Protein AF-A0A5C6XXA4-F1 (afdb_monomer)

Radius of gyration: 19.19 Å; Cα contacts (8 Å, |Δi|>4): 287; chains: 1; bounding box: 46×36×44 Å

pLDDT: mean 94.82, std 7.12, range [43.72, 98.75]

Solvent-accessible surface area (backbone atoms only — not comparable to full-atom values): 9334 Å² total; per-residue (Å²): 130,96,73,88,69,80,83,57,96,41,69,28,50,41,44,38,47,48,54,43,51,53,20,62,75,65,58,28,40,47,59,69,53,32,41,74,72,47,49,52,44,72,42,79,44,78,46,73,77,97,53,84,47,73,40,53,28,49,64,66,58,37,51,52,43,49,50,56,45,59,71,68,68,41,54,63,67,85,43,42,66,84,50,65,46,84,90,17,46,63,29,61,70,66,66,54,77,65,44,73,40,41,30,40,69,60,85,41,33,39,41,53,45,78,58,41,38,50,23,34,34,35,38,28,50,97,90,40,79,79,45,76,35,82,49,56,63,49,74,52,97,72,73,56,94,82,47,43,40,28,38,25,26,42,63,57,54,73,46,78,34,54,74,101

Foldseek 3Di:
DPDPDDDDPDPLLVLLVVQLVVCVVVLALCLVVSVVVVSLPADWDWDQDVHTDTRGHDNVSSVVSNCSSVVSVRYHDQFDCNLDDPLLVVLLVVVDDWDAEAWEDDWQKIAGPDTPQFSWKFKDDPNRTPDIGRDRIDGDPGDDPRIWMWGAHGNGDTDTHHYD

Secondary structure (DSSP, 8-state):
----SPPPSSHHHHHHHHHHHHHHHHTS--HHHHHHTTTTS-EEEEEESSSEEEEEE-HHHHHHHHHHHHTTTPPPPSS-GGG--GGGHHHHHH-PPPB--EEEEETTEEEEES-BS-SEEEEEETTEEEEEESSSEEE-S---TT-EEEEE-TT--EEEEEE-

Structure (mmCIF, N/CA/C/O backbone):
data_AF-A0A5C6XXA4-F1
#
_entry.id   AF-A0A5C6XXA4-F1
#
loop_
_atom_site.group_PDB
_atom_site.id
_atom_site.type_symbol
_atom_site.label_atom_id
_atom_site.label_alt_id
_atom_site.label_comp_id
_atom_site.label_asym_id
_atom_site.label_entity_id
_atom_site.label_seq_id
_atom_site.pdbx_PDB_ins_code
_atom_site.Cartn_x
_atom_site.Cartn_y
_atom_site.Cartn_z
_atom_site.occupancy
_atom_site.B_iso_or_equiv
_atom_site.auth_seq_id
_atom_site.auth_comp_id
_atom_site.auth_asym_id
_atom_site.auth_atom_id
_atom_site.pdbx_PDB_model_num
ATOM 1 N N . MET A 1 1 ? 28.935 -13.054 -11.564 1.00 43.72 1 MET A N 1
ATOM 2 C CA . MET A 1 1 ? 28.685 -11.639 -11.912 1.00 43.72 1 MET A CA 1
ATOM 3 C C . MET A 1 1 ? 27.326 -11.270 -11.327 1.00 43.72 1 MET A C 1
ATOM 5 O O . MET A 1 1 ? 26.375 -11.968 -11.632 1.00 43.72 1 MET A O 1
ATOM 9 N N . ILE A 1 2 ? 27.254 -10.303 -10.401 1.00 52.97 2 ILE A N 1
ATOM 10 C CA . ILE A 1 2 ? 26.027 -9.994 -9.622 1.00 52.97 2 ILE A CA 1
ATOM 11 C C . ILE A 1 2 ? 25.106 -8.998 -10.360 1.00 52.97 2 ILE A C 1
ATOM 13 O O . ILE A 1 2 ? 23.902 -8.998 -10.134 1.00 52.97 2 ILE A O 1
ATOM 17 N N . ARG A 1 3 ? 25.644 -8.194 -11.292 1.00 58.34 3 ARG A N 1
ATOM 18 C CA . ARG A 1 3 ? 24.861 -7.354 -12.214 1.00 58.34 3 ARG A CA 1
ATOM 19 C C . ARG A 1 3 ? 24.940 -7.920 -13.621 1.00 58.34 3 ARG A C 1
ATOM 21 O O . ARG A 1 3 ? 26.032 -7.967 -14.171 1.00 58.34 3 ARG A O 1
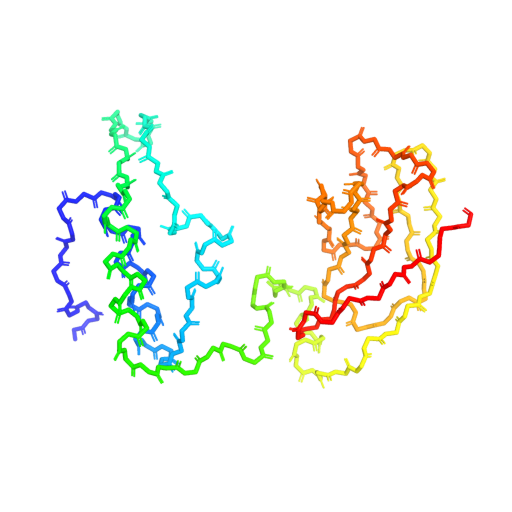ATOM 28 N N . VAL A 1 4 ? 23.808 -8.340 -14.174 1.00 79.06 4 VAL A N 1
ATOM 29 C CA . VAL A 1 4 ? 23.701 -8.822 -15.563 1.00 79.06 4 VAL A CA 1
ATOM 30 C C . VAL A 1 4 ? 23.041 -7.806 -16.501 1.00 79.06 4 VAL A C 1
ATOM 32 O O . VAL A 1 4 ? 23.159 -7.955 -17.710 1.00 79.06 4 VAL A O 1
ATOM 35 N N . ASN A 1 5 ? 22.414 -6.7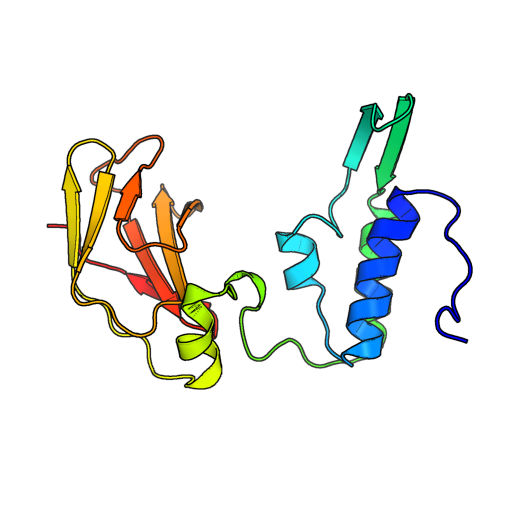58 -15.954 1.00 77.50 5 ASN A N 1
ATOM 36 C CA . ASN A 1 5 ? 21.793 -5.681 -16.726 1.00 77.50 5 ASN A CA 1
ATOM 37 C C . ASN A 1 5 ? 22.748 -4.489 -16.852 1.00 77.50 5 ASN A C 1
ATOM 39 O O . ASN A 1 5 ? 23.501 -4.186 -15.919 1.00 77.50 5 ASN A O 1
ATOM 43 N N . GLU A 1 6 ? 22.693 -3.806 -17.995 1.00 83.12 6 GLU A N 1
ATOM 44 C CA . GLU A 1 6 ? 23.399 -2.542 -18.201 1.00 83.12 6 GLU A CA 1
ATOM 45 C C . GLU A 1 6 ? 22.879 -1.456 -17.250 1.00 83.12 6 GLU A C 1
ATOM 47 O O . GLU A 1 6 ? 21.736 -1.496 -16.791 1.00 83.12 6 GLU A O 1
ATOM 52 N N . ASN A 1 7 ? 23.728 -0.473 -16.944 1.00 83.38 7 ASN A N 1
ATOM 53 C CA . ASN A 1 7 ? 23.310 0.668 -16.138 1.00 83.38 7 ASN A CA 1
ATOM 54 C C . ASN A 1 7 ? 22.348 1.546 -16.954 1.00 83.38 7 ASN A C 1
ATOM 56 O O . ASN A 1 7 ? 22.729 2.000 -18.035 1.00 83.38 7 ASN A O 1
ATOM 60 N N . PRO A 1 8 ? 21.142 1.841 -16.440 1.00 84.75 8 PRO A N 1
ATOM 61 C CA . PRO A 1 8 ? 20.217 2.732 -17.124 1.00 84.75 8 PRO A CA 1
ATOM 62 C C . PRO A 1 8 ? 20.790 4.142 -17.282 1.00 84.75 8 PRO A C 1
ATOM 64 O O . PRO A 1 8 ? 21.564 4.615 -16.450 1.00 84.75 8 PRO A O 1
ATOM 67 N N . ALA A 1 9 ? 20.372 4.830 -18.344 1.00 86.00 9 ALA A N 1
ATOM 68 C CA . ALA A 1 9 ? 20.908 6.139 -18.719 1.00 86.00 9 ALA A CA 1
ATOM 69 C C . ALA A 1 9 ? 20.506 7.292 -17.774 1.00 86.00 9 ALA A C 1
ATOM 71 O O . ALA A 1 9 ? 21.061 8.383 -17.879 1.00 86.00 9 ALA A O 1
ATOM 72 N N . SER A 1 10 ? 19.540 7.082 -16.871 1.00 89.62 10 SER A N 1
ATOM 73 C CA . SER A 1 10 ? 19.072 8.093 -15.916 1.00 89.62 10 SER A C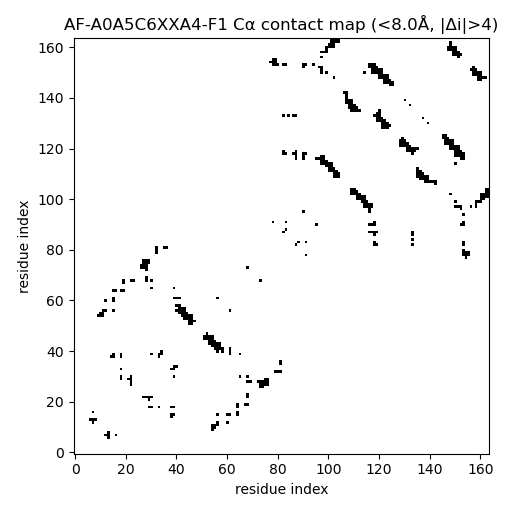A 1
ATOM 74 C C . SER A 1 10 ? 18.587 7.469 -14.605 1.00 89.62 10 SER A C 1
ATOM 76 O O . SER A 1 10 ? 18.204 6.297 -14.567 1.00 89.62 10 SER A O 1
ATOM 78 N N . SER A 1 11 ? 18.541 8.265 -13.532 1.00 89.81 11 SER A N 1
ATOM 79 C CA . SER A 1 11 ? 18.016 7.836 -12.226 1.00 89.81 11 SER A CA 1
ATOM 80 C C . SER A 1 11 ? 16.546 7.415 -12.295 1.00 89.81 11 SER A C 1
ATOM 82 O O . SER A 1 11 ? 16.170 6.412 -11.695 1.00 89.81 11 SER A O 1
ATOM 84 N N . GLY A 1 12 ? 15.723 8.117 -13.083 1.00 92.12 12 GLY A N 1
ATOM 85 C CA . GLY A 1 12 ? 14.329 7.725 -13.310 1.00 92.12 12 GLY A CA 1
ATOM 86 C C . GLY A 1 12 ? 14.209 6.380 -14.034 1.00 92.12 12 GLY A C 1
ATOM 87 O O . GLY A 1 12 ? 13.388 5.544 -13.661 1.00 92.12 12 GLY A O 1
ATOM 88 N N . ALA A 1 13 ? 15.073 6.119 -15.022 1.00 92.50 13 ALA A N 1
ATOM 89 C CA . ALA A 1 13 ? 15.115 4.819 -15.692 1.00 92.50 13 ALA A CA 1
ATOM 90 C C . ALA A 1 13 ? 15.591 3.714 -14.742 1.00 92.50 13 ALA A C 1
ATOM 92 O O . ALA A 1 13 ? 15.032 2.621 -14.749 1.00 92.50 13 ALA A O 1
ATOM 93 N N . ALA A 1 14 ? 16.565 4.005 -13.877 1.00 92.44 14 ALA A N 1
ATOM 94 C CA . ALA A 1 14 ? 17.026 3.072 -12.855 1.00 92.44 14 ALA A CA 1
ATOM 95 C C . ALA A 1 14 ? 15.942 2.728 -11.824 1.00 92.44 14 ALA A C 1
ATOM 97 O O . ALA A 1 14 ? 15.819 1.563 -11.449 1.00 92.44 14 ALA A O 1
ATOM 98 N N . GLN A 1 15 ? 15.129 3.704 -11.410 1.00 93.88 15 GLN A N 1
ATOM 99 C CA . GLN A 1 15 ? 13.999 3.487 -10.505 1.00 93.88 15 GLN A CA 1
ATOM 100 C C . GLN A 1 15 ? 12.991 2.493 -11.098 1.00 93.88 15 GLN A C 1
ATOM 102 O O . GLN A 1 15 ? 12.625 1.510 -10.458 1.00 93.88 15 GLN A O 1
ATOM 107 N N . VAL A 1 16 ? 12.575 2.711 -12.343 1.00 95.50 16 VAL A N 1
ATOM 108 C CA . VAL A 1 16 ? 11.610 1.837 -13.019 1.00 95.50 16 VAL A CA 1
ATOM 109 C C . VAL A 1 16 ? 12.208 0.453 -13.316 1.00 95.50 16 VAL A C 1
ATOM 111 O O . VAL A 1 16 ? 11.549 -0.571 -13.129 1.00 95.50 16 VAL A O 1
ATOM 114 N N . GLU A 1 17 ? 13.480 0.395 -13.718 1.00 94.81 17 GLU A N 1
ATOM 115 C CA . GLU A 1 17 ? 14.185 -0.863 -13.983 1.00 94.81 17 GLU A CA 1
ATOM 116 C C . GLU A 1 17 ? 14.329 -1.721 -12.718 1.00 94.81 17 GLU A C 1
ATOM 118 O O . GLU A 1 17 ? 14.201 -2.944 -12.780 1.00 94.81 17 GLU A O 1
ATOM 123 N N . PHE A 1 18 ? 14.514 -1.100 -11.550 1.00 95.50 18 PHE A N 1
ATOM 124 C CA . PHE A 1 18 ? 14.545 -1.814 -10.275 1.00 95.50 18 PHE A CA 1
ATOM 125 C C . PHE A 1 18 ? 13.246 -2.596 -10.021 1.00 95.50 18 PHE A C 1
ATOM 127 O O . PHE A 1 18 ? 13.303 -3.763 -9.632 1.00 95.50 18 PHE A O 1
ATOM 134 N N . ALA A 1 19 ? 12.083 -2.006 -10.320 1.00 96.50 19 ALA A N 1
ATOM 135 C CA . ALA A 1 19 ? 10.794 -2.683 -10.174 1.00 96.50 19 ALA A CA 1
ATOM 136 C C . ALA A 1 19 ? 10.677 -3.925 -11.079 1.00 96.50 19 ALA A C 1
ATOM 138 O O . ALA A 1 19 ? 10.190 -4.976 -10.643 1.00 96.50 19 ALA A O 1
ATOM 139 N N . LYS A 1 20 ? 11.179 -3.833 -12.320 1.00 96.25 20 LYS A N 1
ATOM 140 C CA . LYS A 1 20 ? 11.233 -4.962 -13.263 1.00 96.25 20 LYS A CA 1
ATOM 141 C C . LYS A 1 20 ? 12.144 -6.075 -12.749 1.00 96.25 20 LYS A C 1
ATOM 143 O O . LYS A 1 20 ? 11.712 -7.220 -12.667 1.00 96.25 20 LYS A O 1
ATOM 148 N N . ILE A 1 21 ? 13.364 -5.731 -12.329 1.00 95.31 21 ILE A N 1
ATOM 149 C CA . ILE A 1 21 ? 14.348 -6.689 -11.801 1.00 95.31 21 ILE A CA 1
ATOM 150 C C . ILE A 1 21 ? 13.796 -7.427 -10.580 1.00 95.31 21 ILE A C 1
ATOM 152 O O . ILE A 1 21 ? 13.896 -8.650 -10.504 1.00 95.31 21 ILE A O 1
ATOM 156 N N . CYS A 1 22 ? 13.197 -6.708 -9.628 1.00 96.12 22 CYS A N 1
ATOM 157 C CA . CYS A 1 22 ? 12.595 -7.329 -8.451 1.00 96.12 22 CYS A CA 1
ATOM 158 C C . CYS A 1 22 ? 11.476 -8.304 -8.830 1.00 96.12 22 CYS A C 1
ATOM 160 O O . CYS A 1 22 ? 11.417 -9.397 -8.268 1.00 96.12 22 CYS A O 1
ATOM 162 N N . SER A 1 23 ? 10.630 -7.935 -9.796 1.00 97.44 23 SER A N 1
ATOM 163 C CA . SER A 1 23 ? 9.543 -8.793 -10.281 1.00 97.44 23 SER A CA 1
ATOM 164 C C . SER A 1 23 ? 10.072 -10.052 -10.975 1.00 97.44 23 SER A C 1
ATOM 166 O O . SER A 1 23 ? 9.588 -11.149 -10.705 1.00 97.44 23 SER A O 1
ATOM 168 N N . ASP A 1 24 ? 11.109 -9.919 -11.807 1.00 95.94 24 ASP A N 1
ATOM 169 C CA . ASP A 1 24 ? 11.747 -11.046 -12.496 1.00 95.94 24 ASP A CA 1
ATOM 170 C C . ASP A 1 24 ? 12.446 -12.007 -11.524 1.00 95.94 24 ASP A C 1
ATOM 172 O O . ASP A 1 24 ? 12.273 -13.220 -11.629 1.00 95.94 24 ASP A O 1
ATOM 176 N N . ILE A 1 25 ? 13.194 -11.490 -10.543 1.00 95.00 25 ILE A N 1
ATOM 177 C CA . ILE A 1 25 ? 13.882 -12.324 -9.542 1.00 95.00 25 ILE A CA 1
ATOM 178 C C . ILE A 1 25 ? 12.876 -13.053 -8.649 1.00 95.00 25 ILE A C 1
ATOM 180 O O . ILE A 1 25 ? 13.057 -14.233 -8.352 1.00 95.00 25 ILE A O 1
ATOM 184 N N . ALA A 1 26 ? 11.822 -12.361 -8.214 1.00 95.81 26 ALA A N 1
ATOM 185 C CA . ALA A 1 26 ? 10.776 -12.954 -7.388 1.00 95.81 26 ALA A CA 1
ATOM 186 C C . ALA A 1 26 ? 9.799 -13.830 -8.190 1.00 95.81 26 ALA A C 1
ATOM 188 O O . ALA A 1 26 ? 8.958 -14.493 -7.584 1.00 95.81 26 ALA A O 1
ATOM 189 N N . GLN A 1 27 ? 9.864 -13.792 -9.528 1.00 97.38 27 GLN A N 1
ATOM 190 C CA . GLN A 1 27 ? 8.870 -14.371 -10.438 1.00 97.38 27 GLN A CA 1
ATOM 191 C C . GLN A 1 27 ? 7.436 -14.022 -10.010 1.00 97.38 27 GLN A C 1
ATOM 193 O O . GLN A 1 27 ? 6.555 -14.877 -9.940 1.00 97.38 27 GLN A O 1
ATOM 198 N N . THR A 1 28 ? 7.236 -12.757 -9.640 1.00 98.06 28 THR A N 1
ATOM 199 C CA . THR A 1 28 ? 6.012 -12.237 -9.024 1.00 98.06 28 THR A CA 1
ATOM 200 C C . THR A 1 28 ? 5.698 -10.877 -9.633 1.00 98.06 28 THR A C 1
ATOM 202 O O . THR A 1 28 ? 6.594 -10.053 -9.798 1.00 98.06 28 THR A O 1
ATOM 205 N N . ASP A 1 29 ? 4.431 -10.619 -9.943 1.00 98.31 29 ASP A N 1
ATOM 206 C CA . ASP A 1 29 ? 3.978 -9.306 -10.398 1.00 98.31 29 ASP A CA 1
ATOM 207 C C . ASP A 1 29 ? 3.919 -8.331 -9.209 1.00 98.31 29 ASP A C 1
ATOM 209 O O . ASP A 1 29 ? 2.958 -8.314 -8.437 1.00 98.31 29 ASP A O 1
ATOM 213 N N . LEU A 1 30 ? 4.974 -7.530 -9.041 1.00 98.06 30 LEU A N 1
ATOM 214 C CA . LEU A 1 30 ? 5.099 -6.552 -7.960 1.00 98.06 30 LEU A CA 1
ATOM 215 C C . LEU A 1 30 ? 4.600 -5.150 -8.350 1.00 98.06 30 LEU A C 1
ATOM 217 O O . LEU A 1 30 ? 4.910 -4.193 -7.635 1.00 98.06 30 LEU A O 1
ATOM 221 N N . THR A 1 31 ? 3.841 -4.984 -9.444 1.00 97.88 31 THR A N 1
ATOM 222 C CA . THR A 1 31 ? 3.449 -3.641 -9.915 1.00 97.88 31 THR A CA 1
ATOM 223 C C . THR A 1 31 ? 2.704 -2.849 -8.850 1.00 97.88 31 THR A C 1
ATOM 225 O O . THR A 1 31 ? 3.066 -1.706 -8.589 1.00 97.88 31 THR A O 1
ATOM 228 N N . ASP A 1 32 ? 1.720 -3.456 -8.180 1.00 96.25 32 ASP A N 1
ATOM 229 C CA . ASP A 1 32 ? 0.905 -2.768 -7.167 1.00 96.25 32 ASP A CA 1
ATOM 230 C C . ASP A 1 32 ? 1.778 -2.268 -6.001 1.00 96.25 32 ASP A C 1
ATOM 232 O O . ASP A 1 32 ? 1.638 -1.134 -5.550 1.00 96.25 32 ASP A O 1
ATOM 236 N N . PHE A 1 33 ? 2.743 -3.085 -5.564 1.00 97.25 33 PHE A N 1
ATOM 237 C CA . PHE A 1 33 ? 3.691 -2.715 -4.512 1.00 97.25 33 PHE A CA 1
ATOM 238 C C . PHE A 1 33 ? 4.549 -1.512 -4.925 1.00 97.25 33 PHE A C 1
ATOM 240 O O . PHE A 1 33 ? 4.689 -0.555 -4.166 1.00 97.25 33 PHE A O 1
ATOM 247 N N . PHE A 1 34 ? 5.110 -1.529 -6.135 1.00 97.81 34 PHE A N 1
ATOM 248 C CA . PHE A 1 34 ? 5.962 -0.439 -6.613 1.00 97.81 34 PHE A CA 1
ATOM 249 C C . PHE A 1 34 ? 5.181 0.828 -6.992 1.00 97.81 34 PHE A C 1
ATOM 251 O O . PHE A 1 34 ? 5.751 1.919 -6.956 1.00 97.81 34 PHE A O 1
ATOM 258 N N . ILE A 1 35 ? 3.886 0.722 -7.301 1.00 96.75 35 ILE A N 1
ATOM 259 C CA . ILE A 1 35 ? 2.986 1.877 -7.421 1.00 96.75 35 ILE A CA 1
ATOM 260 C C . ILE A 1 35 ? 2.769 2.518 -6.045 1.00 96.75 35 ILE A C 1
ATOM 262 O O . ILE A 1 35 ? 2.920 3.737 -5.909 1.00 96.75 35 ILE A O 1
ATOM 266 N N . ASP A 1 36 ? 2.477 1.720 -5.015 1.00 94.56 36 ASP A N 1
ATOM 267 C CA . ASP A 1 36 ? 2.277 2.212 -3.646 1.00 94.56 36 ASP A CA 1
ATOM 268 C C . ASP A 1 36 ? 3.534 2.925 -3.122 1.00 94.56 36 ASP A C 1
ATOM 270 O O . ASP A 1 36 ? 3.445 4.042 -2.611 1.00 94.56 36 ASP A O 1
ATOM 274 N N . TRP A 1 37 ? 4.715 2.345 -3.363 1.00 95.38 37 TRP A N 1
ATOM 275 C CA . TRP A 1 37 ? 6.016 2.929 -3.008 1.00 95.38 37 TRP A CA 1
ATOM 276 C C . TRP A 1 37 ? 6.498 4.052 -3.940 1.00 95.38 37 TRP A C 1
ATOM 278 O O . TRP A 1 37 ? 7.547 4.642 -3.696 1.00 95.38 37 TRP A O 1
ATOM 288 N N . GLY A 1 38 ? 5.755 4.365 -5.005 1.00 95.44 38 GLY A N 1
ATOM 289 C CA . GLY A 1 38 ? 6.040 5.486 -5.906 1.00 95.44 38 GLY A CA 1
ATOM 290 C C . GLY A 1 38 ? 7.123 5.246 -6.960 1.00 95.44 38 GLY A C 1
ATOM 291 O O . GLY A 1 38 ? 7.429 6.154 -7.726 1.00 95.44 38 GLY A O 1
ATOM 292 N N . PHE A 1 39 ? 7.658 4.028 -7.063 1.00 96.19 39 PHE A N 1
ATOM 293 C CA . PHE A 1 39 ? 8.637 3.659 -8.091 1.00 96.19 39 PHE A CA 1
ATOM 294 C C . PHE A 1 39 ? 8.035 3.708 -9.500 1.00 96.19 39 PHE A C 1
ATOM 296 O O . PHE A 1 39 ? 8.710 4.106 -10.448 1.00 96.19 39 PHE A O 1
ATOM 303 N N . LEU A 1 40 ? 6.759 3.336 -9.620 1.00 97.12 40 LEU A N 1
ATOM 304 C CA . LEU A 1 40 ? 5.985 3.335 -10.863 1.00 97.12 40 LEU A CA 1
ATOM 305 C C . LEU A 1 40 ? 4.968 4.488 -10.883 1.00 97.12 40 LEU A C 1
ATOM 307 O O . LEU A 1 40 ? 3.787 4.293 -11.160 1.00 97.12 40 LEU A O 1
ATOM 311 N N . LYS A 1 41 ? 5.423 5.697 -10.538 1.00 95.56 41 LYS A N 1
ATOM 312 C CA . LYS A 1 41 ? 4.645 6.938 -10.641 1.00 95.56 41 LYS A CA 1
ATOM 313 C C . LYS A 1 41 ? 5.407 7.966 -11.467 1.00 95.56 41 LYS A C 1
ATOM 315 O O . LYS A 1 41 ? 6.633 8.034 -11.408 1.00 95.56 41 LYS A O 1
ATOM 320 N N . VAL A 1 42 ? 4.663 8.771 -12.225 1.00 96.88 42 VAL A N 1
ATOM 321 C CA . VAL A 1 42 ? 5.230 9.884 -12.991 1.00 96.88 42 VAL A CA 1
ATOM 322 C C . VAL A 1 42 ? 5.830 10.900 -12.029 1.00 96.88 42 VAL A C 1
ATOM 324 O O . VAL A 1 42 ? 5.178 11.317 -11.070 1.00 96.88 42 VAL A O 1
ATOM 327 N N . VAL A 1 43 ? 7.061 11.316 -12.306 1.00 94.81 43 VAL A N 1
ATOM 328 C CA . VAL A 1 43 ? 7.746 12.365 -11.553 1.00 94.81 43 VAL A CA 1
ATOM 329 C C . VAL A 1 43 ? 8.585 13.197 -12.505 1.00 94.81 43 VAL A C 1
ATOM 331 O O . VAL A 1 43 ? 9.179 12.672 -13.439 1.00 94.81 43 VAL A O 1
ATOM 334 N N . ASN A 1 44 ? 8.636 14.498 -12.261 1.00 94.81 44 ASN A N 1
ATOM 335 C CA . ASN A 1 44 ? 9.610 15.388 -12.866 1.00 94.81 44 ASN A CA 1
ATOM 336 C C . ASN A 1 44 ? 9.999 16.403 -11.796 1.00 94.81 44 ASN A C 1
ATOM 338 O O . ASN A 1 44 ? 9.224 17.311 -11.494 1.00 94.81 44 ASN A O 1
ATOM 342 N N . ALA A 1 45 ? 11.143 16.172 -11.163 1.00 91.75 45 ALA A N 1
ATOM 343 C CA . ALA A 1 45 ? 11.590 16.957 -10.028 1.00 91.75 45 ALA A CA 1
ATOM 344 C C . ALA A 1 45 ? 13.099 17.169 -10.079 1.00 91.75 45 ALA A C 1
ATOM 346 O O . ALA A 1 45 ? 13.865 16.240 -10.347 1.00 91.75 45 ALA A O 1
ATOM 347 N N . ASP A 1 46 ? 13.509 18.391 -9.761 1.00 92.12 46 ASP A N 1
ATOM 348 C CA . ASP A 1 46 ? 14.904 18.698 -9.493 1.00 92.12 46 ASP A CA 1
ATOM 349 C C . ASP A 1 46 ? 15.236 18.291 -8.058 1.00 92.12 46 ASP A C 1
ATOM 351 O O . ASP A 1 46 ? 14.474 18.556 -7.125 1.00 92.12 46 ASP A O 1
ATOM 355 N N . LEU A 1 47 ? 16.376 17.633 -7.890 1.00 88.31 47 LEU A N 1
ATOM 356 C CA . LEU A 1 47 ? 16.899 17.179 -6.612 1.00 88.31 47 LEU A CA 1
ATOM 357 C C . LEU A 1 47 ? 18.351 17.621 -6.481 1.00 88.31 47 LEU A C 1
ATOM 359 O O . LEU A 1 47 ? 19.098 17.637 -7.457 1.00 88.31 47 LEU A O 1
ATOM 363 N N . ASP A 1 48 ? 18.744 17.955 -5.260 1.00 88.38 48 ASP A N 1
ATOM 364 C CA . ASP A 1 48 ? 20.132 18.220 -4.903 1.00 88.38 48 ASP A CA 1
ATOM 365 C C . ASP A 1 48 ? 20.553 17.199 -3.845 1.00 88.38 48 ASP A C 1
ATOM 367 O O . ASP A 1 48 ? 20.356 17.395 -2.647 1.00 88.38 48 ASP A O 1
ATOM 371 N N . ASP A 1 49 ? 21.044 16.056 -4.320 1.00 84.19 49 ASP A N 1
ATOM 372 C CA . ASP A 1 49 ? 21.504 14.937 -3.494 1.00 84.19 49 ASP A CA 1
ATOM 373 C C . ASP A 1 49 ? 22.949 14.621 -3.887 1.00 84.19 49 ASP A C 1
ATOM 375 O O . ASP A 1 49 ? 23.224 13.789 -4.751 1.00 84.19 49 ASP A O 1
ATOM 379 N N . TYR A 1 50 ? 23.877 15.382 -3.298 1.00 85.94 50 TYR A N 1
ATOM 380 C CA . TYR A 1 50 ? 25.296 15.452 -3.680 1.00 85.94 50 TYR A CA 1
ATOM 381 C C . TYR A 1 50 ? 25.552 16.070 -5.067 1.00 85.94 50 TYR A C 1
ATOM 383 O O . TYR A 1 50 ? 26.572 15.791 -5.704 1.00 85.94 50 TYR A O 1
ATOM 391 N N . GLY A 1 51 ? 24.649 16.946 -5.513 1.00 84.75 51 GLY A N 1
ATOM 392 C CA . GLY A 1 51 ? 24.717 17.666 -6.777 1.00 84.75 51 GLY A CA 1
ATOM 393 C C . GLY A 1 51 ? 23.331 17.857 -7.385 1.00 84.75 51 GLY A C 1
ATOM 394 O O . GLY A 1 51 ? 22.458 16.997 -7.256 1.00 84.75 51 GLY A O 1
ATOM 395 N N . GLN A 1 52 ? 23.144 18.971 -8.092 1.00 85.81 52 GLN A N 1
ATOM 396 C CA . GLN A 1 52 ? 21.877 19.259 -8.751 1.00 85.81 52 GLN A CA 1
ATOM 397 C C . GLN A 1 52 ? 21.654 18.313 -9.937 1.00 85.81 52 GLN A C 1
ATOM 399 O O . GLN A 1 52 ? 22.454 18.256 -10.874 1.00 85.81 52 GLN A O 1
ATOM 404 N N . GLY A 1 53 ? 20.544 17.589 -9.903 1.00 85.38 53 GLY A N 1
ATOM 405 C CA . GLY A 1 53 ? 20.105 16.683 -10.951 1.00 85.38 53 GLY A CA 1
ATOM 406 C C . GLY A 1 53 ? 18.589 16.708 -11.100 1.00 85.38 53 GLY A C 1
ATOM 407 O O . GLY A 1 53 ? 17.872 17.228 -10.253 1.00 85.38 53 GLY A O 1
ATOM 408 N N . ASN A 1 54 ? 18.097 16.132 -12.191 1.00 88.50 54 ASN A N 1
ATOM 409 C CA . ASN A 1 54 ? 16.669 15.993 -12.445 1.00 88.50 54 ASN A CA 1
ATOM 410 C C . ASN A 1 54 ? 16.300 14.506 -12.445 1.00 88.50 54 ASN A C 1
ATOM 412 O O . ASN A 1 54 ? 16.926 13.701 -13.142 1.00 88.50 54 ASN A O 1
ATOM 416 N N . ILE A 1 55 ? 15.286 14.136 -11.662 1.00 90.44 55 ILE A N 1
ATOM 417 C CA . ILE A 1 55 ? 14.638 12.832 -11.771 1.00 90.44 55 ILE A CA 1
ATOM 418 C C . ILE A 1 55 ? 13.368 13.013 -12.586 1.00 90.44 55 ILE A C 1
ATOM 420 O O . ILE A 1 55 ? 12.397 13.624 -12.138 1.00 90.44 55 ILE A O 1
ATOM 424 N N . ASN A 1 56 ? 13.388 12.418 -13.775 1.00 94.75 56 ASN A N 1
ATOM 425 C CA . ASN A 1 56 ? 12.247 12.341 -14.667 1.00 94.75 56 ASN A CA 1
ATOM 426 C C . ASN A 1 56 ? 11.860 10.875 -14.892 1.00 94.75 56 ASN A C 1
ATOM 428 O O . ASN A 1 56 ? 12.643 10.092 -15.436 1.00 94.75 56 ASN A O 1
ATOM 432 N N . VAL A 1 57 ? 10.647 10.521 -14.481 1.00 96.56 57 VAL A N 1
ATOM 433 C CA . VAL A 1 57 ? 9.967 9.268 -14.812 1.00 96.56 57 VAL A CA 1
ATOM 434 C C . VAL A 1 57 ? 8.727 9.647 -15.604 1.00 96.56 57 VAL A C 1
ATOM 436 O O . VAL A 1 57 ? 7.799 10.253 -15.071 1.00 96.56 57 VAL A O 1
ATOM 439 N N . THR A 1 58 ? 8.717 9.309 -16.889 1.00 97.06 58 THR A N 1
ATOM 440 C CA . THR A 1 58 ? 7.602 9.631 -17.783 1.00 97.06 58 THR A CA 1
ATOM 441 C C . THR A 1 58 ? 6.492 8.588 -17.681 1.00 97.06 58 THR A C 1
ATOM 443 O O . THR A 1 58 ? 6.718 7.464 -17.232 1.00 97.06 58 THR A O 1
ATOM 446 N N . GLN A 1 59 ? 5.293 8.934 -18.158 1.00 97.75 59 GLN A N 1
ATOM 447 C CA . GLN A 1 59 ? 4.180 7.982 -18.235 1.00 97.75 59 GLN A CA 1
ATOM 448 C C . GLN A 1 59 ? 4.548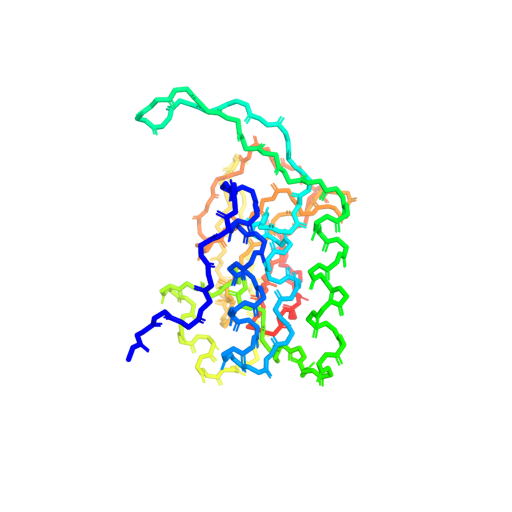 6.754 -19.080 1.00 97.75 59 GLN A C 1
ATOM 450 O O . GLN A 1 59 ? 4.309 5.632 -18.656 1.00 97.75 59 GLN A O 1
ATOM 455 N N . THR A 1 60 ? 5.226 6.955 -20.214 1.00 97.81 60 THR A N 1
ATOM 456 C CA . THR A 1 60 ? 5.695 5.861 -21.076 1.00 97.81 60 THR A CA 1
ATOM 457 C C . THR A 1 60 ? 6.623 4.902 -20.335 1.00 97.81 60 THR A C 1
ATOM 459 O O . THR A 1 60 ? 6.458 3.697 -20.452 1.00 97.81 60 THR A O 1
ATOM 462 N N . MET A 1 61 ? 7.554 5.408 -19.517 1.00 96.88 61 MET A N 1
ATOM 463 C CA . MET A 1 61 ? 8.437 4.540 -18.728 1.00 96.88 61 MET A CA 1
ATOM 464 C C . MET A 1 61 ? 7.650 3.675 -17.738 1.00 96.88 61 MET A C 1
ATOM 466 O O . MET A 1 61 ? 7.955 2.495 -17.581 1.00 96.88 61 MET A O 1
ATOM 470 N N . VAL A 1 62 ? 6.642 4.255 -17.080 1.00 98.19 62 VAL A N 1
ATOM 471 C CA . VAL A 1 62 ? 5.762 3.529 -16.154 1.00 98.19 62 VAL A CA 1
ATOM 472 C C . VAL A 1 62 ? 4.958 2.463 -16.897 1.00 98.19 62 VAL A C 1
ATOM 474 O O . VAL A 1 62 ? 4.975 1.300 -16.492 1.00 98.19 62 VAL A O 1
ATOM 477 N N . ASP A 1 63 ? 4.305 2.839 -17.995 1.00 98.31 63 ASP A N 1
ATOM 478 C CA . ASP A 1 63 ? 3.448 1.949 -18.781 1.00 98.31 63 ASP A CA 1
ATOM 479 C C . ASP A 1 63 ? 4.247 0.781 -19.370 1.00 98.31 63 ASP A C 1
ATOM 481 O O . ASP A 1 63 ? 3.842 -0.375 -19.233 1.00 98.31 63 ASP A O 1
ATOM 485 N N . ASP A 1 64 ? 5.420 1.057 -19.949 1.00 97.75 64 ASP A N 1
ATOM 486 C CA . ASP A 1 64 ? 6.302 0.041 -20.527 1.00 97.75 64 ASP A CA 1
ATOM 487 C C . ASP A 1 64 ? 6.786 -0.953 -19.469 1.00 97.75 64 ASP A C 1
ATOM 489 O O . ASP A 1 64 ? 6.881 -2.156 -19.725 1.00 97.75 64 ASP A O 1
ATOM 493 N N . ALA A 1 65 ? 7.081 -0.482 -18.257 1.00 97.44 65 ALA A N 1
ATOM 494 C CA . ALA A 1 65 ? 7.515 -1.354 -17.177 1.00 97.44 65 ALA A CA 1
ATOM 495 C C . ALA A 1 65 ? 6.385 -2.226 -16.635 1.00 97.44 65 ALA A C 1
ATOM 497 O O . ALA A 1 65 ? 6.593 -3.426 -16.448 1.00 97.44 65 ALA A O 1
ATOM 498 N N . ILE A 1 66 ? 5.193 -1.657 -16.438 1.00 98.38 66 ILE A N 1
ATOM 499 C CA . ILE A 1 66 ? 4.003 -2.417 -16.040 1.00 98.38 66 ILE A CA 1
ATOM 500 C C . ILE A 1 66 ? 3.685 -3.473 -17.103 1.00 98.38 66 ILE A C 1
ATOM 502 O O . ILE A 1 66 ? 3.558 -4.651 -16.770 1.00 98.38 66 ILE A O 1
ATOM 506 N N . ALA A 1 67 ? 3.642 -3.087 -18.381 1.00 98.38 67 ALA A N 1
ATOM 507 C CA . ALA A 1 67 ? 3.397 -4.008 -19.487 1.00 98.38 67 ALA A CA 1
ATOM 508 C C . ALA A 1 67 ? 4.475 -5.100 -19.566 1.00 98.38 67 ALA A C 1
ATOM 510 O O . ALA A 1 67 ? 4.155 -6.279 -19.721 1.00 98.38 67 ALA A O 1
ATOM 511 N N . SER A 1 68 ? 5.751 -4.738 -19.395 1.00 97.44 68 SER A N 1
ATOM 512 C CA . SER A 1 68 ? 6.864 -5.690 -19.365 1.00 97.44 68 SER A CA 1
ATOM 513 C C . SER A 1 68 ? 6.702 -6.715 -18.243 1.00 97.44 68 SER A C 1
ATOM 515 O O . SER A 1 68 ? 6.893 -7.902 -18.501 1.00 97.44 68 SER A O 1
ATOM 517 N N . ILE A 1 69 ? 6.353 -6.296 -17.023 1.00 98.31 69 ILE A N 1
ATOM 518 C CA . ILE A 1 69 ? 6.153 -7.203 -15.880 1.00 98.31 69 ILE A CA 1
ATOM 519 C C . ILE A 1 69 ? 4.939 -8.106 -16.125 1.00 98.31 69 ILE A C 1
ATOM 521 O O . ILE A 1 69 ? 5.048 -9.328 -16.031 1.00 98.31 69 ILE A O 1
ATOM 525 N N . GLN A 1 70 ? 3.802 -7.531 -16.520 1.00 98.12 70 GLN A N 1
ATOM 526 C CA . GLN A 1 70 ? 2.562 -8.277 -16.755 1.00 98.12 70 GLN A CA 1
ATOM 527 C C . GLN A 1 70 ? 2.689 -9.280 -17.907 1.00 98.12 70 GLN A C 1
ATOM 529 O O . GLN A 1 70 ? 2.136 -10.378 -17.832 1.00 98.12 70 GLN A O 1
ATOM 534 N N . SER A 1 71 ? 3.478 -8.962 -18.941 1.00 98.25 71 SER A N 1
ATOM 535 C CA . SER A 1 71 ? 3.734 -9.869 -20.070 1.00 98.25 71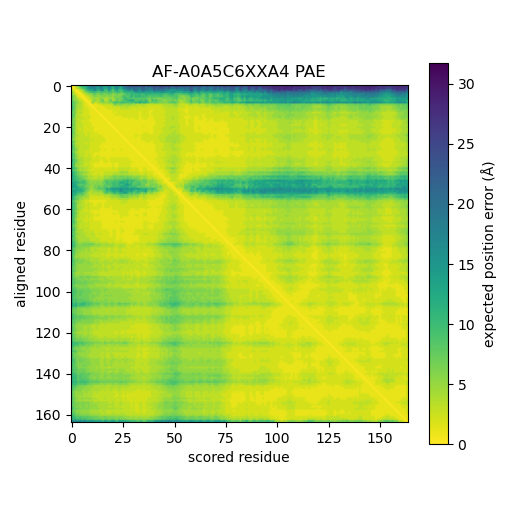 SER A CA 1
ATOM 536 C C . SER A 1 71 ? 4.404 -11.186 -19.665 1.00 98.25 71 SER A C 1
ATOM 538 O O . SER A 1 71 ? 4.319 -12.169 -20.399 1.00 98.25 71 SER A O 1
ATOM 540 N N . LYS A 1 72 ? 5.049 -11.233 -18.491 1.00 98.19 72 LYS A N 1
ATOM 541 C CA . LYS A 1 72 ? 5.665 -12.453 -17.956 1.00 98.19 72 LYS A CA 1
ATOM 542 C C . LYS A 1 72 ? 4.642 -13.452 -17.419 1.00 98.19 72 LYS A C 1
ATOM 544 O O . LYS A 1 72 ? 4.981 -14.620 -17.250 1.00 98.19 72 LYS A O 1
ATOM 549 N N . GLY A 1 73 ? 3.414 -13.010 -17.134 1.00 98.19 73 GLY A N 1
ATOM 550 C CA . GLY A 1 73 ? 2.372 -13.858 -16.556 1.00 98.19 73 GLY A CA 1
ATOM 551 C C . GLY A 1 73 ? 2.672 -14.319 -15.126 1.00 98.19 73 GLY A C 1
ATOM 552 O O . GLY A 1 73 ? 2.181 -15.368 -14.708 1.00 98.19 73 GLY A O 1
ATOM 553 N N . TYR A 1 74 ? 3.494 -13.576 -14.381 1.00 98.38 74 TYR A N 1
ATOM 554 C CA . TYR A 1 74 ? 3.773 -13.886 -12.982 1.00 98.38 74 TYR A CA 1
ATOM 555 C C . TYR A 1 74 ? 2.518 -13.716 -12.110 1.00 98.38 74 TYR A C 1
ATOM 557 O O . TYR A 1 74 ? 1.714 -12.813 -12.355 1.00 98.38 74 TYR A O 1
ATOM 565 N N . PRO A 1 75 ? 2.336 -14.542 -11.065 1.00 98.00 75 PRO A N 1
ATOM 566 C CA . PRO A 1 75 ? 1.262 -14.326 -10.107 1.00 98.00 75 PRO A CA 1
ATOM 567 C C . PRO A 1 75 ? 1.505 -13.039 -9.314 1.00 98.00 75 PRO A C 1
ATOM 569 O O . PRO A 1 75 ? 2.646 -12.670 -9.035 1.00 98.00 75 PRO A O 1
ATOM 572 N N . LYS A 1 76 ? 0.427 -12.385 -8.881 1.00 96.88 76 LYS A N 1
ATOM 573 C CA . LYS A 1 76 ? 0.518 -11.320 -7.876 1.00 96.88 76 LYS A CA 1
ATOM 574 C C . LYS A 1 76 ? 0.857 -11.901 -6.494 1.00 96.88 76 LYS A C 1
ATOM 576 O O . LYS A 1 76 ? 0.528 -13.062 -6.225 1.00 96.88 76 LYS A O 1
ATOM 581 N N . PRO A 1 77 ? 1.459 -11.112 -5.584 1.00 95.75 77 PRO A N 1
ATOM 582 C CA . PRO A 1 77 ? 1.680 -11.529 -4.209 1.00 95.75 77 PRO A CA 1
ATOM 583 C C . PRO A 1 77 ? 0.377 -11.972 -3.544 1.00 95.75 77 PRO A C 1
ATOM 585 O O . PRO A 1 77 ? -0.614 -11.245 -3.548 1.00 95.75 77 PRO A O 1
ATOM 588 N N . ALA A 1 78 ? 0.404 -13.134 -2.889 1.00 91.00 78 ALA A N 1
ATOM 589 C CA . ALA A 1 78 ? -0.714 -13.599 -2.066 1.00 91.00 78 ALA A CA 1
ATOM 590 C C . ALA A 1 78 ? -0.927 -12.745 -0.797 1.00 91.00 78 ALA A C 1
ATOM 592 O O . ALA A 1 78 ? -1.903 -12.938 -0.083 1.00 91.00 78 ALA A O 1
ATOM 593 N N . MET A 1 79 ? 0.009 -11.844 -0.482 1.00 95.31 79 MET A N 1
ATOM 594 C CA . MET A 1 79 ? 0.012 -10.999 0.713 1.00 95.31 79 MET A CA 1
ATOM 595 C C . MET A 1 79 ? 0.258 -9.542 0.315 1.00 95.31 79 MET A C 1
ATOM 597 O O . MET A 1 79 ? 0.957 -9.277 -0.665 1.00 95.31 79 MET A O 1
ATOM 601 N N . LYS A 1 80 ? -0.246 -8.587 1.096 1.00 96.06 80 LYS A N 1
ATOM 602 C CA . LYS A 1 80 ? -0.022 -7.150 0.888 1.00 96.06 80 LYS A CA 1
ATOM 603 C C . LYS A 1 80 ? 1.326 -6.722 1.452 1.00 96.06 80 LYS A C 1
ATOM 605 O O . LYS A 1 80 ? 1.430 -6.218 2.567 1.00 96.06 80 LYS A O 1
ATOM 610 N N . LEU A 1 81 ? 2.377 -6.944 0.664 1.00 95.62 81 LEU A N 1
ATOM 611 C CA . LEU A 1 81 ? 3.768 -6.679 1.047 1.00 95.62 81 LEU A CA 1
ATOM 612 C C . LEU A 1 81 ? 4.025 -5.229 1.483 1.00 95.62 81 LEU A C 1
ATOM 614 O O . LEU A 1 81 ? 4.927 -4.997 2.280 1.00 95.62 81 LEU A O 1
ATOM 618 N N . GLN A 1 82 ? 3.225 -4.261 1.026 1.00 95.38 82 GLN A N 1
ATOM 619 C CA . GLN A 1 82 ? 3.322 -2.863 1.455 1.00 95.38 82 GLN A CA 1
ATOM 620 C C . GLN A 1 82 ? 3.030 -2.655 2.954 1.00 95.38 82 GLN A C 1
ATOM 622 O O . GLN A 1 82 ? 3.419 -1.634 3.510 1.00 95.38 82 GLN A O 1
ATOM 627 N N . PHE A 1 83 ? 2.380 -3.617 3.619 1.00 96.56 83 PHE A N 1
ATOM 628 C CA . PHE A 1 83 ? 2.102 -3.583 5.061 1.00 96.56 83 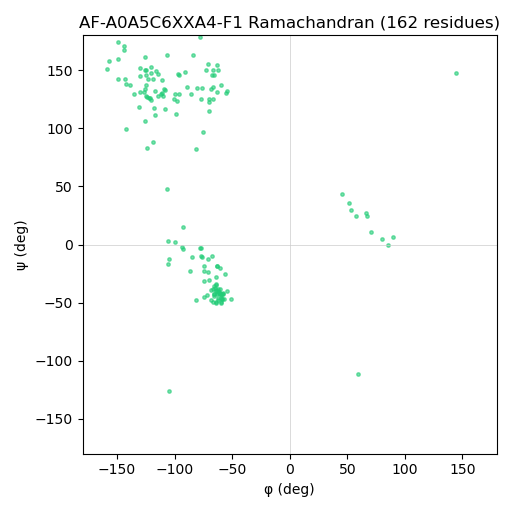PHE A CA 1
ATOM 629 C C . PHE A 1 83 ? 3.084 -4.426 5.889 1.00 96.56 83 PHE A C 1
ATOM 631 O O . PHE A 1 83 ? 2.944 -4.533 7.111 1.00 96.56 83 PHE A O 1
ATOM 638 N N . LEU A 1 84 ? 4.084 -5.041 5.251 1.00 96.56 84 LEU A N 1
ATOM 639 C CA . LEU A 1 84 ? 5.109 -5.795 5.958 1.00 96.56 84 LEU A CA 1
ATOM 640 C C . LEU A 1 84 ? 6.118 -4.840 6.601 1.00 96.56 84 LEU A C 1
ATOM 642 O O . LEU A 1 84 ? 6.762 -4.034 5.937 1.00 96.56 84 LEU A O 1
ATOM 646 N N . HIS A 1 85 ? 6.299 -4.989 7.904 1.00 95.50 85 HIS A N 1
ATOM 647 C CA . HIS A 1 85 ? 7.341 -4.345 8.686 1.00 95.50 85 HIS A CA 1
ATOM 648 C C . HIS A 1 85 ? 7.719 -5.255 9.857 1.00 95.50 85 HIS A C 1
ATOM 650 O O . HIS A 1 85 ? 7.098 -6.288 10.103 1.00 95.50 85 HIS A O 1
ATOM 656 N N . GLU A 1 86 ? 8.743 -4.869 10.610 1.00 95.06 86 GLU A N 1
ATOM 657 C CA . GLU A 1 86 ? 9.308 -5.665 11.710 1.00 95.06 86 GLU A CA 1
ATOM 658 C C . GLU A 1 86 ? 8.233 -6.139 12.705 1.00 95.06 86 GLU A C 1
ATOM 660 O O . GLU A 1 86 ? 8.163 -7.321 13.035 1.00 95.06 86 GLU A O 1
ATOM 665 N N . GLN A 1 87 ? 7.344 -5.231 13.121 1.00 93.69 87 GLN A N 1
ATOM 666 C CA . GLN A 1 87 ? 6.259 -5.537 14.065 1.00 93.69 87 GLN A CA 1
ATOM 667 C C . GLN A 1 87 ? 5.132 -6.409 13.474 1.00 93.69 87 GLN A C 1
ATOM 669 O O . GLN A 1 87 ? 4.462 -7.098 14.236 1.00 93.69 87 GLN A O 1
ATOM 674 N N . SER A 1 88 ? 4.927 -6.427 12.149 1.00 96.31 88 SER A N 1
ATOM 675 C CA . SER A 1 88 ? 3.904 -7.265 11.500 1.00 96.31 88 SER A CA 1
ATOM 676 C C . SER A 1 88 ? 4.449 -8.620 11.034 1.00 96.31 88 SER A C 1
ATOM 678 O O . SER A 1 88 ? 3.690 -9.463 10.558 1.00 96.31 88 SER A O 1
ATOM 680 N N . LEU A 1 89 ? 5.747 -8.895 11.211 1.00 96.31 89 LEU A N 1
ATOM 681 C CA . LEU A 1 89 ? 6.386 -10.127 10.738 1.00 96.31 89 LEU A CA 1
ATOM 682 C C . LEU A 1 89 ? 5.695 -11.402 11.245 1.00 96.31 89 LEU A C 1
ATOM 684 O O . LEU A 1 89 ? 5.569 -12.370 10.495 1.00 96.31 89 LEU A O 1
ATOM 688 N N . SER A 1 90 ? 5.256 -11.424 12.507 1.00 95.81 90 SER A N 1
ATOM 689 C CA . SER A 1 90 ? 4.509 -12.557 13.065 1.00 95.81 90 SER A CA 1
ATOM 690 C C . SER A 1 90 ? 3.176 -12.760 12.344 1.00 95.81 90 SER A C 1
ATOM 692 O O . SER A 1 90 ? 2.866 -13.895 11.994 1.00 95.81 90 SER A O 1
ATOM 694 N N . THR A 1 91 ? 2.449 -11.681 12.047 1.00 96.44 91 THR A N 1
ATOM 695 C CA . THR A 1 91 ? 1.193 -11.680 11.285 1.00 96.44 91 THR A CA 1
ATOM 696 C C . THR A 1 91 ? 1.381 -12.268 9.883 1.00 96.44 91 THR A C 1
ATOM 698 O O . THR A 1 91 ? 0.635 -13.156 9.477 1.00 96.44 91 THR A O 1
ATOM 701 N N . PHE A 1 92 ? 2.422 -11.851 9.153 1.00 97.38 92 PHE A N 1
ATOM 702 C CA . PHE A 1 92 ? 2.705 -12.375 7.807 1.00 97.38 92 PHE A CA 1
ATOM 703 C C . PHE A 1 92 ? 3.189 -13.831 7.812 1.00 97.38 92 PHE A C 1
ATOM 705 O O . PHE A 1 92 ? 2.938 -14.574 6.862 1.00 97.38 92 PHE A O 1
ATOM 712 N N . LYS A 1 93 ? 3.882 -14.261 8.874 1.00 96.88 93 LYS A N 1
ATOM 713 C CA . LYS A 1 93 ? 4.315 -15.656 9.034 1.00 96.88 93 LYS A CA 1
ATOM 714 C C . LYS A 1 93 ? 3.164 -16.580 9.415 1.00 96.88 93 LYS A C 1
ATOM 716 O O . LYS A 1 93 ? 3.069 -17.672 8.863 1.00 96.88 93 LYS A O 1
ATOM 721 N N . SER A 1 94 ? 2.331 -16.169 10.372 1.00 96.50 94 SER A N 1
ATOM 722 C CA . SER A 1 94 ? 1.236 -16.993 10.888 1.00 96.50 94 SER A CA 1
ATOM 723 C C . SER A 1 94 ? 0.069 -17.075 9.914 1.00 96.50 94 SER A C 1
ATOM 725 O O . SER A 1 94 ? -0.612 -18.098 9.891 1.00 96.50 94 SER A O 1
ATOM 727 N N . LYS A 1 95 ? -0.157 -16.013 9.124 1.00 96.31 95 LYS A N 1
ATOM 728 C CA . LYS A 1 95 ? -1.323 -15.868 8.240 1.00 96.31 95 LYS A CA 1
ATOM 729 C C . LYS A 1 95 ? -2.647 -16.072 8.984 1.00 96.31 95 LYS A C 1
ATOM 731 O O . LYS A 1 95 ? -3.619 -16.576 8.426 1.00 96.31 95 LYS A O 1
ATOM 736 N N . ALA A 1 96 ? -2.657 -15.737 10.272 1.00 96.31 96 ALA A N 1
ATOM 737 C CA . ALA A 1 96 ? -3.820 -15.907 11.123 1.00 96.31 96 ALA A CA 1
ATOM 738 C C . ALA A 1 96 ? -4.904 -14.878 10.776 1.00 96.31 96 ALA A C 1
ATOM 740 O O . ALA A 1 96 ? -4.605 -13.762 10.351 1.00 96.31 96 ALA A O 1
ATOM 741 N N . THR A 1 97 ? -6.162 -15.266 10.983 1.00 97.12 97 THR A N 1
ATOM 742 C CA . THR A 1 97 ? -7.336 -14.429 10.710 1.00 97.12 97 THR A CA 1
ATOM 743 C C . THR A 1 97 ? -7.303 -13.138 11.525 1.00 97.12 97 THR A C 1
ATOM 745 O O . THR A 1 97 ? -6.991 -13.157 12.722 1.00 97.12 97 THR A O 1
ATOM 748 N N . LEU A 1 98 ? -7.643 -12.023 10.876 1.00 98.38 98 LEU A N 1
ATOM 749 C CA . LEU A 1 98 ? -7.796 -10.723 11.518 1.00 98.38 98 LEU A CA 1
ATOM 750 C C . LEU A 1 98 ? -8.996 -10.737 12.472 1.00 98.38 9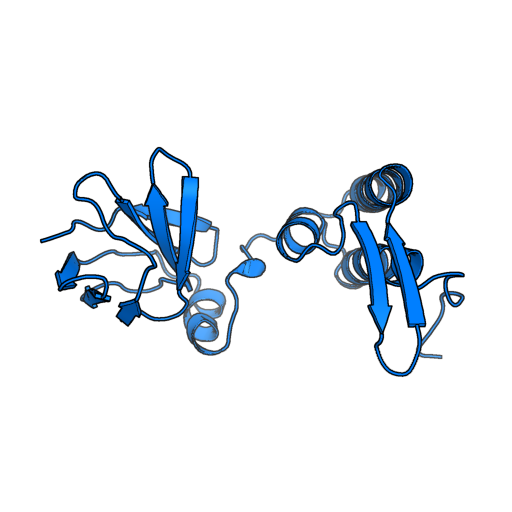8 LEU A C 1
ATOM 752 O O . LEU A 1 98 ? -10.077 -11.212 12.126 1.00 98.38 98 LEU A O 1
ATOM 756 N N . SER A 1 99 ? -8.811 -10.184 13.670 1.00 98.06 99 SER A N 1
ATOM 757 C CA . SER A 1 99 ? -9.908 -9.935 14.608 1.00 98.06 99 SER A CA 1
ATOM 758 C C . SER A 1 99 ? -9.767 -8.547 15.211 1.00 98.06 99 SER A C 1
ATOM 760 O O . SER A 1 99 ? -8.697 -8.230 15.740 1.00 98.06 99 SER A O 1
ATOM 762 N N . VAL A 1 100 ? -10.833 -7.756 15.185 1.00 98.38 100 VAL A N 1
ATOM 763 C CA . VAL A 1 100 ? -10.845 -6.382 15.702 1.00 98.38 100 VAL A CA 1
ATOM 764 C C . VAL A 1 100 ? -11.405 -6.278 17.117 1.00 98.38 100 VAL A C 1
ATOM 766 O O . VAL A 1 100 ? -12.305 -7.021 17.504 1.00 98.38 100 VAL A O 1
ATOM 769 N N . GLY A 1 101 ? -10.862 -5.328 17.879 1.00 97.56 101 GLY A N 1
ATOM 770 C CA . GLY A 1 101 ? -11.430 -4.876 19.147 1.00 97.56 101 GLY A CA 1
ATOM 771 C C . GLY A 1 101 ? -12.098 -3.511 18.995 1.00 97.56 101 GLY A C 1
ATOM 772 O O . GLY A 1 101 ? -12.950 -3.327 18.128 1.00 97.56 101 GLY A O 1
ATOM 773 N N . SER A 1 102 ? -11.705 -2.549 19.828 1.00 98.19 102 SER A N 1
ATOM 774 C CA . SER A 1 102 ? -12.231 -1.179 19.798 1.00 98.19 102 SER A CA 1
ATOM 775 C C . SER A 1 102 ? -11.123 -0.136 19.689 1.00 98.19 102 SER A C 1
ATOM 777 O O . SER A 1 102 ? -9.950 -0.399 19.983 1.00 98.19 102 SER A O 1
ATOM 779 N N . ALA A 1 103 ? -11.518 1.061 19.267 1.00 98.31 103 ALA A N 1
ATOM 780 C CA . ALA A 1 103 ? -10.690 2.254 19.266 1.00 98.31 103 ALA A CA 1
ATOM 781 C C . ALA A 1 103 ? -11.263 3.288 20.240 1.00 98.31 103 ALA A C 1
ATOM 783 O O . ALA A 1 103 ? -12.477 3.412 20.379 1.00 98.31 103 ALA A O 1
ATOM 784 N N . SER A 1 104 ? -10.389 4.061 20.873 1.00 98.00 104 SER A N 1
ATOM 785 C CA . SER A 1 104 ? -10.747 5.300 21.560 1.00 98.00 104 SER A CA 1
ATOM 786 C C . SER A 1 104 ? -9.977 6.464 20.954 1.00 98.00 104 SER A C 1
ATOM 788 O O . SER A 1 104 ? -8.838 6.302 20.498 1.00 98.00 104 SER A O 1
ATOM 790 N N . VAL A 1 105 ? -10.601 7.641 20.944 1.00 97.81 105 VAL A N 1
ATOM 791 C CA . VAL A 1 105 ? -9.999 8.866 20.411 1.00 97.81 105 VAL A CA 1
ATOM 792 C C . VAL A 1 105 ? -9.958 9.931 21.496 1.00 97.81 105 VAL A C 1
ATOM 794 O O . VAL A 1 105 ? -10.972 10.261 22.104 1.00 97.81 105 VAL A O 1
ATOM 797 N N . SER A 1 106 ? -8.770 10.480 21.741 1.00 97.06 106 SER A N 1
ATOM 798 C CA . SER A 1 106 ? -8.559 11.599 22.659 1.00 97.06 106 SER A CA 1
ATOM 799 C C . SER A 1 106 ? -7.833 12.718 21.922 1.00 97.06 106 SER A C 1
ATOM 801 O O . SER A 1 106 ? -6.648 12.603 21.593 1.00 97.06 106 SER A O 1
ATOM 803 N N . GLY A 1 107 ? -8.572 13.783 21.596 1.00 95.38 107 GLY A N 1
ATOM 804 C CA . GLY A 1 107 ? -8.122 14.800 20.648 1.00 95.38 107 GLY A CA 1
ATOM 805 C C . GLY A 1 107 ? -7.846 14.169 19.284 1.00 95.38 107 GLY A C 1
ATOM 806 O O . GLY A 1 107 ? -8.757 13.687 18.623 1.00 95.38 107 GLY A O 1
ATOM 807 N N . ASN A 1 108 ? -6.573 14.128 18.900 1.00 96.62 108 ASN A N 1
ATOM 808 C CA . ASN A 1 108 ? -6.111 13.563 17.632 1.00 96.62 108 ASN A CA 1
ATOM 809 C C . ASN A 1 108 ? -5.409 12.207 17.788 1.00 96.62 108 ASN A C 1
ATOM 811 O O . ASN A 1 108 ? -4.873 11.676 16.816 1.00 96.62 108 ASN A O 1
ATOM 815 N N . THR A 1 109 ? -5.347 11.670 19.004 1.00 98.25 109 THR A N 1
ATOM 816 C CA . THR A 1 109 ? -4.668 10.406 19.282 1.00 98.25 109 THR A CA 1
ATOM 817 C C . THR A 1 109 ? -5.678 9.274 19.313 1.00 98.25 109 THR A C 1
ATOM 819 O O . THR A 1 109 ? -6.620 9.297 20.105 1.00 98.25 109 THR A O 1
ATOM 822 N N . ILE A 1 110 ? -5.445 8.272 18.472 1.00 98.56 110 ILE A N 1
ATOM 823 C CA . ILE A 1 110 ? -6.226 7.043 18.378 1.00 98.56 110 ILE A CA 1
ATOM 824 C C . ILE A 1 110 ? -5.478 5.950 19.139 1.00 98.56 110 ILE A C 1
ATOM 826 O O . ILE A 1 110 ? -4.288 5.729 18.910 1.00 98.56 110 ILE A O 1
ATOM 830 N N . THR A 1 111 ? -6.174 5.254 20.035 1.00 98.62 111 THR A N 1
ATOM 831 C CA . THR A 1 111 ? -5.659 4.072 20.739 1.00 98.62 111 THR A CA 1
ATOM 832 C C . THR A 1 111 ? -6.550 2.872 20.457 1.00 98.62 111 THR A C 1
ATOM 834 O O . THR A 1 111 ? -7.753 2.919 20.687 1.00 98.62 111 THR A O 1
ATOM 837 N N . ILE A 1 112 ? -5.954 1.781 19.983 1.00 98.50 112 ILE A N 1
ATOM 838 C CA . ILE A 1 112 ? -6.639 0.551 19.589 1.00 98.50 112 ILE A CA 1
ATOM 839 C C . ILE A 1 112 ? -6.282 -0.567 20.564 1.00 98.50 112 ILE A C 1
ATOM 841 O O . ILE A 1 112 ? -5.107 -0.841 20.833 1.00 98.50 112 ILE A O 1
ATOM 845 N N . SER A 1 113 ? -7.317 -1.237 21.066 1.00 97.88 113 SER A N 1
ATOM 846 C CA . SER A 1 113 ? -7.216 -2.331 22.032 1.00 97.88 113 SER A CA 1
ATOM 847 C C . SER A 1 113 ? -7.944 -3.573 21.529 1.00 97.88 113 SER A C 1
ATOM 849 O O . SER A 1 113 ? -8.921 -3.474 20.793 1.00 97.88 113 SER A O 1
ATOM 851 N N . GLY A 1 114 ? -7.472 -4.758 21.925 1.00 97.62 114 GLY A N 1
ATOM 852 C CA . GLY A 1 114 ? -8.147 -6.030 21.632 1.00 97.62 114 GLY A CA 1
ATOM 853 C C . GLY A 1 114 ? -8.112 -6.481 20.166 1.00 97.62 114 GLY A C 1
ATOM 854 O O . GLY A 1 114 ? -8.802 -7.432 19.819 1.00 97.62 114 GLY A O 1
ATOM 855 N N . THR A 1 115 ? -7.317 -5.831 19.312 1.00 97.81 115 THR A N 1
ATOM 856 C CA . THR A 1 115 ? -7.115 -6.262 17.922 1.00 97.81 115 THR A CA 1
ATOM 857 C C . THR A 1 115 ? -5.954 -7.251 17.834 1.00 97.81 115 THR A C 1
ATOM 859 O O . THR A 1 115 ? -4.898 -7.016 18.421 1.00 97.81 115 THR A O 1
ATOM 862 N N . ASN A 1 116 ? -6.128 -8.333 17.075 1.00 97.62 116 ASN A N 1
ATOM 863 C CA . ASN A 1 116 ? -5.101 -9.347 16.825 1.00 97.62 116 ASN A CA 1
ATOM 864 C C . ASN A 1 116 ? -4.885 -9.535 15.321 1.00 97.62 116 ASN A C 1
ATOM 866 O O . ASN A 1 116 ? -5.817 -9.395 14.531 1.00 97.62 116 ASN A O 1
ATOM 870 N N . ASN A 1 117 ? -3.655 -9.899 14.947 1.00 97.56 117 ASN A N 1
ATOM 871 C CA . ASN A 1 117 ? -3.247 -10.192 13.567 1.00 97.56 117 ASN A CA 1
ATOM 872 C C . ASN A 1 117 ? -3.472 -9.033 12.574 1.00 97.56 117 ASN A C 1
ATOM 874 O O . ASN A 1 117 ? -3.581 -9.256 11.371 1.00 97.56 117 ASN A O 1
ATOM 878 N N . ALA A 1 118 ? -3.508 -7.789 13.059 1.00 98.19 118 ALA A N 1
ATOM 879 C CA . ALA A 1 118 ? -3.415 -6.618 12.198 1.00 98.19 118 ALA A CA 1
ATOM 880 C C . ALA A 1 118 ? -1.958 -6.420 11.753 1.00 98.19 118 ALA A C 1
ATOM 88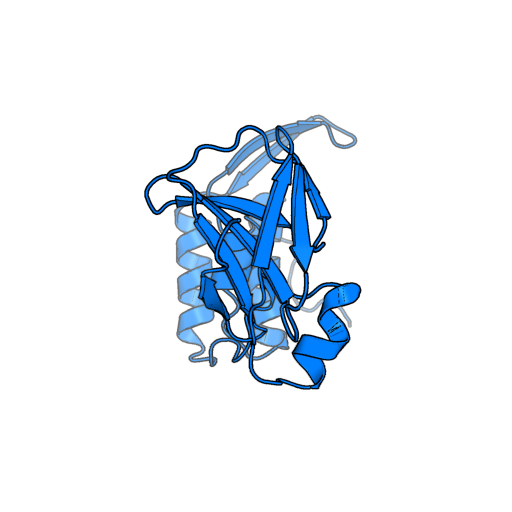2 O O . ALA A 1 118 ? -1.030 -6.518 12.558 1.00 98.19 118 ALA A O 1
ATOM 883 N N . ALA A 1 119 ? -1.760 -6.150 10.468 1.00 98.19 119 ALA A N 1
ATOM 884 C CA . ALA A 1 119 ? -0.511 -5.650 9.919 1.00 98.19 119 ALA A CA 1
ATOM 885 C C . ALA A 1 119 ? -0.401 -4.135 10.132 1.00 98.19 119 ALA A C 1
ATOM 887 O O . ALA A 1 119 ? 0.611 -3.670 10.636 1.00 98.19 119 ALA A O 1
ATOM 888 N N . VAL A 1 120 ? -1.453 -3.380 9.807 1.00 98.50 120 VAL A N 1
ATOM 889 C CA . VAL A 1 120 ? -1.516 -1.920 9.985 1.00 98.50 120 VAL A CA 1
ATOM 890 C C . VAL A 1 120 ? -2.919 -1.474 10.395 1.00 98.50 120 VAL A C 1
ATOM 892 O O . VAL A 1 120 ? -3.880 -2.244 10.329 1.00 98.50 120 VAL A O 1
ATOM 895 N N . TYR A 1 121 ? -3.031 -0.203 10.766 1.00 98.62 121 TYR A N 1
ATOM 896 C CA . TYR A 1 121 ? -4.279 0.501 11.027 1.00 98.62 121 TYR A CA 1
ATOM 897 C C . TYR A 1 121 ? -4.437 1.668 10.058 1.00 98.62 121 TYR A C 1
ATOM 899 O O . TYR A 1 121 ? -3.455 2.330 9.726 1.00 98.62 121 TYR A O 1
ATOM 907 N N . GLN A 1 122 ? -5.658 1.930 9.605 1.00 98.56 122 GLN A N 1
ATOM 908 C CA . GLN A 1 122 ? -5.965 2.990 8.647 1.00 98.56 122 GLN A CA 1
ATOM 909 C C . GLN A 1 122 ? -7.039 3.919 9.199 1.00 98.56 122 GLN A C 1
ATOM 911 O O . GLN A 1 122 ? -8.035 3.441 9.736 1.00 98.56 122 GLN A O 1
ATOM 916 N N . GLN A 1 123 ? -6.856 5.225 9.011 1.00 98.50 123 GLN A N 1
ATOM 917 C CA . GLN A 1 123 ? -7.936 6.204 9.110 1.00 98.50 123 GLN A CA 1
ATOM 918 C C . GLN A 1 123 ? -8.470 6.478 7.706 1.00 98.50 123 GLN A C 1
ATOM 920 O O . GLN A 1 123 ? -7.699 6.790 6.794 1.00 98.50 123 GLN A O 1
ATOM 925 N N . GLU A 1 124 ? -9.783 6.398 7.550 1.00 98.31 124 GLU A N 1
ATOM 926 C CA . GLU A 1 124 ? -10.493 6.698 6.316 1.00 98.31 124 GLU A CA 1
ATOM 927 C C . GLU A 1 124 ? -11.436 7.888 6.524 1.00 98.31 124 GLU A C 1
ATOM 929 O O . GLU A 1 124 ? -12.200 7.916 7.491 1.00 98.31 124 GLU A O 1
ATOM 934 N N . LYS A 1 125 ? -11.383 8.856 5.604 1.00 97.12 125 LYS A N 1
ATOM 935 C CA . LYS A 1 125 ? -12.273 10.020 5.528 1.00 97.12 125 LYS A CA 1
ATOM 936 C C . LYS A 1 125 ? -12.987 10.001 4.195 1.00 97.12 125 LYS A C 1
ATOM 938 O O . LYS A 1 125 ? -12.327 9.938 3.163 1.00 97.12 125 LYS A O 1
ATOM 943 N N . GLU A 1 126 ? -14.317 10.025 4.216 1.00 95.31 126 GLU A N 1
ATOM 944 C CA . GLU A 1 126 ? -15.138 10.061 2.995 1.00 95.31 126 GLU A CA 1
ATOM 945 C C . GLU A 1 126 ? -14.771 8.962 1.969 1.00 95.31 126 GLU A C 1
ATOM 947 O O . GLU A 1 126 ? -14.791 9.178 0.761 1.00 95.31 126 GLU A O 1
ATOM 952 N N . GLY A 1 127 ? -14.402 7.765 2.442 1.00 95.38 127 GLY A N 1
ATOM 953 C CA . GLY A 1 127 ? -13.992 6.653 1.576 1.00 95.38 127 GLY A CA 1
ATOM 954 C C . GLY A 1 127 ? -12.513 6.651 1.167 1.00 95.38 127 GLY A C 1
ATOM 955 O O . GLY A 1 127 ? -12.079 5.744 0.459 1.00 95.38 127 GLY A O 1
ATOM 956 N N . VAL A 1 128 ? -11.722 7.636 1.602 1.00 96.94 128 VAL A N 1
ATOM 957 C CA . VAL A 1 128 ? -10.301 7.778 1.259 1.00 96.94 128 VAL A CA 1
ATOM 958 C C . VAL A 1 128 ? -9.427 7.509 2.477 1.00 96.94 128 VAL A C 1
ATOM 960 O O . VAL A 1 128 ? -9.600 8.121 3.528 1.00 96.94 128 VAL A O 1
ATOM 963 N N . VAL A 1 129 ? -8.443 6.618 2.341 1.00 97.56 129 VAL A N 1
ATOM 964 C CA . VAL A 1 129 ? -7.436 6.394 3.389 1.00 97.56 129 VAL A CA 1
ATOM 965 C C . VAL A 1 129 ? -6.522 7.616 3.472 1.00 97.56 129 VAL A C 1
ATOM 967 O O . VAL A 1 129 ? -5.781 7.905 2.535 1.00 97.56 129 VAL A O 1
ATOM 970 N N . VAL A 1 130 ? -6.562 8.321 4.602 1.00 97.75 130 VAL A N 1
ATOM 971 C CA . VAL A 1 130 ? -5.784 9.554 4.835 1.00 97.75 130 VAL A CA 1
ATOM 972 C C . VAL A 1 130 ? -4.598 9.351 5.774 1.00 97.75 130 VAL A C 1
ATOM 974 O O . VAL A 1 130 ? -3.700 10.189 5.827 1.00 97.75 130 VAL A O 1
ATOM 977 N N . HIS A 1 131 ? -4.578 8.248 6.524 1.00 98.12 131 HIS A N 1
ATOM 978 C CA . HIS A 1 131 ? -3.486 7.912 7.431 1.00 98.12 131 HIS A CA 1
ATOM 979 C C . HIS A 1 131 ? -3.334 6.397 7.552 1.00 98.12 131 HIS A C 1
ATOM 981 O O . HIS A 1 131 ? -4.330 5.674 7.601 1.00 98.12 131 HIS A O 1
ATOM 987 N N . ILE A 1 132 ? -2.091 5.924 7.648 1.00 97.81 132 ILE A N 1
ATOM 988 C CA . ILE A 1 132 ? -1.754 4.522 7.913 1.00 97.81 132 ILE A CA 1
ATOM 989 C C . ILE A 1 132 ? -0.744 4.485 9.059 1.00 97.81 132 ILE A C 1
ATOM 991 O O . ILE A 1 132 ? 0.260 5.192 9.019 1.00 97.81 132 ILE A O 1
ATOM 995 N N . SER A 1 133 ? -0.991 3.647 10.061 1.00 98.00 133 SER A N 1
ATOM 996 C CA . SER A 1 133 ? -0.104 3.447 11.204 1.00 98.00 133 SER A CA 1
ATOM 997 C C . SER A 1 133 ? 0.251 1.973 11.378 1.00 98.00 133 SER A C 1
ATOM 999 O O . SER A 1 133 ? -0.615 1.102 11.391 1.00 98.00 133 SER A O 1
ATOM 1001 N N . ALA A 1 134 ? 1.537 1.699 11.595 1.00 97.12 134 ALA A N 1
ATOM 1002 C CA . ALA A 1 134 ? 2.048 0.387 12.002 1.00 97.12 134 ALA A CA 1
ATOM 1003 C C . ALA A 1 134 ? 1.799 0.074 13.492 1.00 97.12 134 ALA A C 1
ATOM 1005 O O . ALA A 1 134 ? 2.050 -1.038 13.952 1.00 97.12 134 ALA A O 1
ATOM 1006 N N . ARG A 1 135 ? 1.369 1.070 14.278 1.00 96.81 135 ARG A N 1
ATOM 1007 C CA . ARG A 1 135 ? 1.184 0.973 15.732 1.00 96.81 135 ARG A CA 1
ATOM 1008 C C . ARG A 1 135 ? -0.279 1.160 16.096 1.00 96.81 135 ARG A C 1
ATOM 1010 O O . ARG A 1 135 ? -0.986 1.936 15.463 1.00 96.81 135 ARG A O 1
ATOM 1017 N N . ASN A 1 136 ? -0.701 0.509 17.173 1.00 96.94 136 ASN A N 1
ATOM 1018 C CA . ASN A 1 136 ? -2.053 0.624 17.719 1.00 96.94 136 ASN A CA 1
ATOM 1019 C C . ASN A 1 136 ? -2.286 1.914 18.530 1.00 96.94 136 ASN A C 1
ATOM 1021 O O . ASN A 1 136 ? -3.390 2.133 19.009 1.00 96.94 136 ASN A O 1
ATOM 1025 N N . ASN A 1 137 ? -1.266 2.754 18.704 1.00 98.12 137 ASN A N 1
ATOM 1026 C CA . ASN A 1 137 ? -1.380 4.089 19.281 1.00 98.12 137 ASN A CA 1
ATOM 1027 C C . ASN A 1 137 ? -0.662 5.075 18.356 1.00 98.12 137 ASN A C 1
ATOM 1029 O O . ASN A 1 137 ? 0.536 4.912 18.097 1.00 98.12 137 ASN A O 1
ATOM 1033 N N . PHE A 1 138 ? -1.407 6.037 17.818 1.00 98.25 138 PHE A N 1
ATOM 1034 C CA . PHE A 1 138 ? -0.911 6.986 16.827 1.00 98.25 138 PHE A CA 1
ATOM 1035 C C . PHE A 1 138 ? -1.735 8.273 16.805 1.00 98.25 138 PHE A C 1
ATOM 1037 O O . PHE A 1 138 ? -2.893 8.302 17.220 1.00 98.25 138 PHE A O 1
ATOM 1044 N N . THR A 1 139 ? -1.124 9.343 16.301 1.00 98.25 139 THR A N 1
ATOM 1045 C CA . THR A 1 139 ? -1.748 10.661 16.172 1.00 98.25 139 THR A CA 1
ATOM 1046 C C . THR A 1 139 ? -2.016 10.969 14.705 1.00 98.25 139 THR A C 1
ATOM 1048 O O . THR A 1 139 ? -1.139 10.792 13.859 1.00 98.25 139 THR A O 1
ATOM 1051 N N . VAL A 1 140 ? -3.216 11.465 14.416 1.00 97.75 140 VAL A N 1
ATOM 1052 C CA . VAL A 1 140 ? -3.646 11.886 13.076 1.00 97.75 140 VAL A CA 1
ATOM 1053 C C . VAL A 1 140 ? -3.704 13.410 12.962 1.00 97.75 140 VAL A C 1
ATOM 1055 O O . VAL A 1 140 ? -3.725 14.128 13.961 1.00 97.75 140 VAL A O 1
ATOM 1058 N N . SER A 1 141 ? -3.733 13.935 11.738 1.00 96.50 141 SER A N 1
ATOM 1059 C CA . SER A 1 141 ? -3.803 15.385 11.493 1.00 96.50 141 SER A CA 1
ATOM 1060 C C . SER A 1 141 ? -5.109 16.010 11.998 1.00 96.50 141 SER A C 1
ATOM 1062 O O . SER A 1 141 ? -5.092 17.108 12.550 1.00 96.50 141 SER A O 1
ATOM 1064 N N . SER A 1 142 ? -6.225 15.295 11.860 1.00 96.81 142 SER A N 1
ATOM 1065 C CA . SER A 1 142 ? -7.529 15.608 12.453 1.00 96.81 142 SER A CA 1
ATOM 1066 C C . SER A 1 142 ? -8.389 14.350 12.519 1.00 96.81 142 SER A C 1
ATOM 1068 O O . SER A 1 142 ? -8.237 13.469 11.671 1.00 96.81 142 SER A O 1
ATOM 1070 N N . PHE A 1 143 ? -9.299 14.276 13.490 1.00 96.81 143 PHE A N 1
ATOM 1071 C CA . PHE A 1 143 ? -10.281 13.198 13.602 1.00 96.81 143 PHE A CA 1
ATOM 1072 C C . PHE A 1 143 ? -11.696 13.774 13.695 1.00 96.81 143 PHE A C 1
ATOM 1074 O O . PHE A 1 143 ? -11.944 14.680 14.491 1.00 96.81 143 PHE A O 1
ATOM 1081 N N . GLU A 1 144 ? -12.611 13.247 12.889 1.00 95.56 144 GLU A N 1
ATOM 1082 C CA . GLU A 1 144 ? -14.028 13.613 12.870 1.00 95.56 144 GLU A CA 1
ATOM 1083 C C . GLU A 1 144 ? -14.893 12.386 13.171 1.00 95.56 144 GLU A C 1
ATOM 1085 O O . GLU A 1 144 ? -14.505 11.256 12.898 1.00 95.56 144 GLU A O 1
ATOM 1090 N N . ALA A 1 145 ? -16.089 12.584 13.730 1.00 93.88 145 ALA A N 1
ATOM 1091 C CA . ALA A 1 145 ? -16.962 11.472 14.131 1.00 93.88 145 ALA A CA 1
ATOM 1092 C C . ALA A 1 145 ? -17.431 10.585 12.957 1.00 93.88 145 ALA A C 1
ATOM 1094 O O . ALA A 1 145 ? -17.887 9.466 13.178 1.00 93.88 145 ALA A O 1
ATOM 1095 N N . SER A 1 146 ? -17.351 11.088 11.723 1.00 95.81 146 SER A N 1
ATOM 1096 C CA . SER A 1 146 ? -17.634 10.349 10.488 1.00 95.81 146 SER A CA 1
ATOM 1097 C C . SER A 1 146 ? -16.443 9.545 9.965 1.00 95.81 146 SER A C 1
ATOM 1099 O O . SER A 1 146 ? -16.611 8.763 9.027 1.00 95.81 146 SER A O 1
ATOM 1101 N N . ASP A 1 147 ? -15.250 9.756 10.522 1.00 97.44 147 ASP A N 1
ATOM 1102 C CA . ASP A 1 147 ? -14.057 9.020 10.136 1.00 97.44 147 ASP A CA 1
ATOM 1103 C C . ASP A 1 147 ? -14.190 7.561 10.553 1.00 97.44 147 ASP A C 1
ATOM 1105 O O . ASP A 1 147 ? -14.731 7.225 11.609 1.00 97.44 147 ASP A O 1
ATOM 1109 N N . LYS A 1 148 ? -13.618 6.683 9.738 1.00 98.19 148 LYS A N 1
ATOM 1110 C CA . LYS A 1 148 ? -13.580 5.253 10.019 1.00 98.19 148 LYS A CA 1
ATOM 1111 C C . LYS A 1 148 ? -12.169 4.814 10.332 1.00 98.19 148 LYS A C 1
ATOM 1113 O O . LYS A 1 148 ? -11.215 5.248 9.687 1.00 98.19 148 LYS A O 1
ATOM 1118 N N . ILE A 1 149 ? -12.045 3.906 11.291 1.00 98.50 149 ILE A N 1
ATOM 1119 C CA . ILE A 1 149 ? -10.785 3.240 11.601 1.00 98.50 149 ILE A CA 1
ATOM 1120 C C . ILE A 1 149 ? -10.878 1.795 11.134 1.00 98.50 149 ILE A C 1
ATOM 1122 O O . ILE A 1 149 ? -11.857 1.115 11.412 1.00 98.50 149 ILE A O 1
ATOM 1126 N N . PHE A 1 150 ? -9.850 1.314 10.445 1.00 98.75 150 PHE A N 1
ATOM 1127 C CA . PHE A 1 150 ? -9.755 -0.076 10.008 1.00 98.75 150 PHE A CA 1
ATOM 1128 C C . PHE A 1 150 ? -8.481 -0.714 10.543 1.00 98.75 150 PHE A C 1
ATOM 1130 O O . PHE A 1 150 ? -7.428 -0.078 10.552 1.00 98.75 150 PHE A O 1
ATOM 1137 N N . ALA A 1 151 ? -8.554 -1.987 10.922 1.00 98.69 151 ALA A N 1
ATOM 1138 C CA . ALA A 1 151 ? -7.383 -2.856 10.926 1.00 98.69 151 ALA A CA 1
ATOM 1139 C C . ALA A 1 151 ? -7.268 -3.560 9.575 1.00 98.69 151 ALA A C 1
ATOM 1141 O O . ALA A 1 151 ? -8.279 -3.869 8.940 1.00 98.69 151 ALA A O 1
ATOM 1142 N N .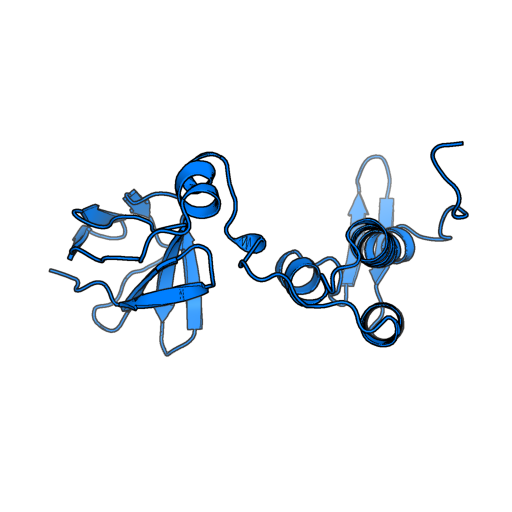 VAL A 1 152 ? -6.034 -3.831 9.157 1.00 98.50 152 VAL A N 1
ATOM 1143 C CA . VAL A 1 152 ? -5.744 -4.511 7.893 1.00 98.50 152 VAL A CA 1
ATOM 1144 C C . VAL A 1 152 ? -4.883 -5.739 8.149 1.00 98.50 152 VAL A C 1
ATOM 1146 O O . VAL A 1 152 ? -3.856 -5.625 8.814 1.00 98.50 152 VAL A O 1
ATOM 1149 N N . GLY A 1 153 ? -5.294 -6.900 7.643 1.00 98.12 153 GLY A N 1
ATOM 1150 C CA . GLY A 1 153 ? -4.576 -8.171 7.751 1.00 98.12 153 GLY A CA 1
ATOM 1151 C C . GLY A 1 153 ? -3.403 -8.296 6.773 1.00 98.12 153 GLY A C 1
ATOM 1152 O O . GLY A 1 153 ? -3.148 -7.415 5.949 1.00 98.12 153 GLY A O 1
ATOM 1153 N N . TYR A 1 154 ? -2.680 -9.418 6.843 1.00 97.56 154 TYR A N 1
ATOM 1154 C CA . TYR A 1 154 ? -1.516 -9.689 5.980 1.00 97.56 154 TYR A CA 1
ATOM 1155 C C . TYR A 1 154 ? -1.869 -9.792 4.484 1.00 97.56 154 TYR A C 1
ATOM 1157 O O . TYR A 1 154 ? -1.033 -9.531 3.621 1.00 97.56 154 TYR A O 1
ATOM 1165 N N . ASP A 1 155 ? -3.092 -10.204 4.171 1.00 96.19 155 ASP A N 1
ATOM 1166 C CA . ASP A 1 155 ? -3.644 -10.396 2.827 1.00 96.19 155 ASP A CA 1
ATOM 1167 C C . ASP A 1 155 ? -4.385 -9.157 2.301 1.00 96.19 155 ASP A C 1
ATOM 1169 O O . ASP A 1 155 ? -4.782 -9.106 1.134 1.00 96.19 155 ASP A O 1
ATOM 1173 N N . GLY A 1 156 ? -4.513 -8.121 3.134 1.00 95.94 156 GLY A N 1
ATOM 1174 C CA . GLY A 1 156 ? -5.268 -6.916 2.822 1.00 95.94 156 GLY A CA 1
ATOM 1175 C C . GLY A 1 156 ? -6.739 -6.972 3.214 1.00 95.94 156 GLY A C 1
ATOM 1176 O O . GLY A 1 156 ? -7.453 -6.029 2.876 1.00 95.94 156 GLY A O 1
ATOM 1177 N N . GLU A 1 157 ? -7.201 -8.015 3.913 1.00 96.94 157 GLU A N 1
ATOM 1178 C CA . GLU A 1 157 ? -8.525 -8.007 4.536 1.00 96.94 157 GLU A CA 1
ATOM 1179 C C . GLU A 1 157 ? -8.641 -6.789 5.459 1.00 96.94 157 GLU A C 1
ATOM 1181 O O . GLU A 1 157 ? -7.759 -6.534 6.281 1.00 96.94 157 GLU A O 1
ATOM 1186 N N . ARG A 1 158 ? -9.724 -6.021 5.312 1.00 97.81 158 ARG A N 1
ATOM 1187 C CA . ARG A 1 158 ? -10.004 -4.836 6.128 1.00 97.81 158 ARG A CA 1
ATOM 1188 C C . ARG A 1 158 ? -11.201 -5.118 7.018 1.00 97.81 158 ARG A C 1
ATOM 1190 O O . ARG A 1 158 ? -12.249 -5.524 6.521 1.00 97.81 158 ARG A O 1
ATOM 1197 N N . GLN A 1 159 ? -11.065 -4.832 8.307 1.00 98.56 159 GLN A N 1
ATOM 1198 C CA . GLN A 1 159 ? -12.173 -4.867 9.260 1.00 98.56 159 GLN A CA 1
ATOM 1199 C C . GLN A 1 159 ? -12.288 -3.512 9.956 1.00 98.56 159 GLN A C 1
ATOM 1201 O O . GLN A 1 159 ? -11.299 -2.980 10.467 1.00 98.56 159 GLN A O 1
ATOM 1206 N N . GLU A 1 160 ? -13.493 -2.941 9.926 1.00 98.50 160 GLU A N 1
ATOM 1207 C CA . GLU A 1 160 ? -13.801 -1.671 10.588 1.00 98.50 160 GLU A CA 1
ATOM 1208 C C . GLU A 1 160 ? -13.745 -1.863 12.110 1.00 98.50 160 GLU A C 1
ATOM 1210 O O . GLU A 1 160 ? -14.263 -2.844 12.644 1.00 98.50 160 GLU A O 1
ATOM 1215 N N . ILE A 1 161 ? -13.090 -0.936 12.803 1.00 98.56 161 ILE A N 1
ATOM 1216 C CA . ILE A 1 161 ? -12.972 -0.899 14.257 1.00 98.56 161 ILE A CA 1
ATOM 1217 C C . ILE A 1 161 ? -13.974 0.121 14.785 1.00 98.56 161 ILE A C 1
ATOM 1219 O O . ILE A 1 161 ? -13.932 1.294 14.415 1.00 98.56 161 ILE A O 1
ATOM 1223 N N . THR A 1 162 ? -14.828 -0.309 15.711 1.00 97.38 162 THR A N 1
ATOM 1224 C CA . THR A 1 162 ? -15.760 0.591 16.394 1.00 97.38 162 THR A CA 1
ATOM 1225 C C . THR A 1 162 ? -15.003 1.580 17.276 1.00 97.38 162 THR A C 1
ATOM 1227 O O . THR A 1 162 ? -14.237 1.180 18.160 1.00 97.38 162 THR A O 1
ATOM 1230 N N . VAL A 1 163 ? -15.262 2.870 17.061 1.00 96.31 163 VAL A N 1
ATOM 1231 C CA . VAL A 1 163 ? -14.792 3.960 17.921 1.00 96.31 163 VAL A CA 1
ATOM 1232 C C . VAL A 1 163 ? -15.777 4.149 19.077 1.00 96.31 163 VAL A C 1
ATOM 1234 O O . VAL A 1 163 ? -16.986 4.207 18.849 1.00 96.31 163 VAL A O 1
ATOM 1237 N N . GLN A 1 164 ? -15.258 4.192 20.305 1.00 90.38 164 GLN A N 1
ATOM 1238 C CA . GLN A 1 164 ? -16.013 4.378 21.551 1.00 90.38 164 GLN A CA 1
ATOM 1239 C C . GLN A 1 164 ? -15.904 5.802 22.089 1.00 90.38 164 GLN A C 1
ATOM 1241 O O . GLN A 1 164 ? -14.816 6.408 21.938 1.00 90.38 164 GLN A O 1
#

Sequence (164 aa):
MIRVNENPASSGAAQVEFAKICSDIAQTDLTDFFIDWGFLKVVNADLDDYGQGNINVTQTMVDDAIASIQSKGYPKPAMKLQFLHEQSLSTFKSKATLSVGSASVSGNTITISGTNNAAVYQQEKEGVVVHISARNNFTVSSFEASDKIFAVGYDGERQEITVQ

Mean predicted aligned error: 4.24 Å

Nearest PDB structures (foldseek):
  5kd2-assembly1_A  TM=7.256E-01  e=7.648E-12  Bacteroides thetaiotaomicron VPI-5482
  5kd8-assembly1_A  TM=7.118E-01  e=4.561E-11  Bacteroides thetaiotaomicron VPI-5482
  7sci-assembly1_A  TM=9.053E-01  e=7.603E-06  Akkermansia muciniphila ATCC BAA-835
  7yx8-assembly2_B  TM=9.065E-01  e=2.092E-05  Akkermansia muciniphila
  6xsx-assembly1_A  TM=6.019E-01  e=1.680E-04  Clostridium perfringens ATCC 13124